Protein AF-A0A078JIY7-F1 (afdb_monomer_lite)

Organism: Brassica napus (NCBI:txid3708)

Radius of gyration: 31.25 Å; chains: 1; bounding box: 70×52×72 Å

Structure (mmCIF, N/CA/C/O backbone):
data_AF-A0A078JIY7-F1
#
_entry.id   AF-A0A078JIY7-F1
#
loop_
_atom_site.group_PDB
_atom_site.id
_atom_site.type_symbol
_atom_site.label_atom_id
_atom_site.label_alt_id
_atom_site.label_comp_id
_atom_site.label_asym_id
_atom_site.label_entity_id
_atom_site.label_seq_id
_atom_site.pdbx_PDB_ins_code
_atom_site.Cartn_x
_atom_site.Cartn_y
_atom_site.Cartn_z
_atom_site.occupancy
_atom_site.B_iso_or_equiv
_atom_site.auth_seq_id
_atom_site.auth_comp_id
_atom_site.auth_asym_id
_atom_site.auth_atom_id
_atom_site.pdbx_PDB_model_num
ATOM 1 N N . TYR A 1 1 ? 7.513 -23.274 -28.561 1.00 49.94 1 TYR A N 1
ATOM 2 C CA . TYR A 1 1 ? 7.776 -21.824 -28.479 1.00 49.94 1 TYR A CA 1
ATOM 3 C C . TYR A 1 1 ? 8.000 -21.446 -27.0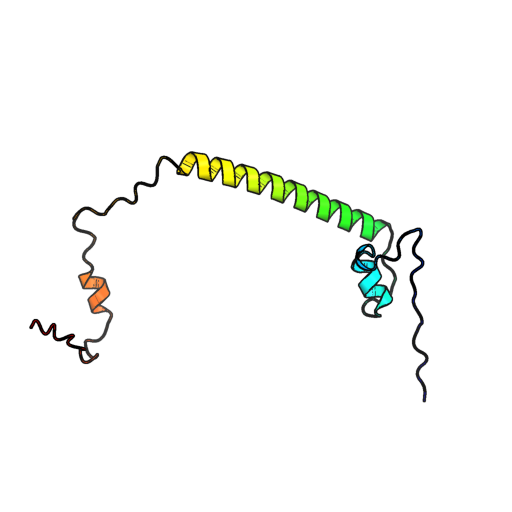22 1.00 49.94 1 TYR A C 1
ATOM 5 O O . TYR A 1 1 ? 7.110 -21.684 -26.218 1.00 49.94 1 TYR A O 1
ATOM 13 N N . PHE A 1 2 ? 9.174 -20.920 -26.660 1.00 61.03 2 PHE A N 1
ATOM 14 C CA . PHE A 1 2 ? 9.404 -20.365 -25.322 1.00 61.03 2 PHE A CA 1
ATOM 15 C C . PHE A 1 2 ? 8.942 -18.904 -25.317 1.00 61.03 2 PHE A C 1
ATOM 17 O O . PHE A 1 2 ? 9.520 -18.072 -26.010 1.00 61.03 2 PHE A O 1
ATOM 24 N N . THR A 1 3 ? 7.885 -18.581 -24.574 1.00 72.12 3 THR A N 1
ATOM 25 C CA . THR A 1 3 ? 7.499 -17.185 -24.323 1.00 72.12 3 THR A CA 1
ATOM 26 C C . THR A 1 3 ? 8.505 -16.565 -23.359 1.00 72.12 3 THR A C 1
ATOM 28 O O . THR A 1 3 ? 8.606 -17.004 -22.211 1.00 72.12 3 THR A O 1
ATOM 31 N N . VAL A 1 4 ? 9.253 -15.557 -23.810 1.00 77.69 4 VAL A N 1
ATOM 32 C CA . VAL A 1 4 ? 10.145 -14.772 -22.946 1.00 77.69 4 VAL A CA 1
ATOM 33 C C . VAL A 1 4 ? 9.291 -14.089 -21.876 1.00 77.69 4 VAL A C 1
ATOM 35 O O . VAL A 1 4 ? 8.398 -13.309 -22.199 1.00 77.69 4 VAL A O 1
ATOM 38 N N . LYS A 1 5 ? 9.534 -14.406 -20.599 1.00 76.50 5 LYS A N 1
ATOM 39 C CA . LYS A 1 5 ? 8.901 -13.708 -19.474 1.00 76.50 5 LYS A CA 1
ATOM 40 C C . LYS A 1 5 ? 9.670 -12.421 -19.194 1.00 76.50 5 LYS A C 1
ATOM 42 O O . LYS A 1 5 ? 10.897 -12.441 -19.103 1.00 76.50 5 LYS A O 1
ATOM 47 N N . GLU A 1 6 ? 8.945 -11.319 -19.052 1.00 83.56 6 GLU A N 1
ATOM 48 C CA . GLU A 1 6 ? 9.499 -10.042 -18.607 1.00 83.56 6 GLU A CA 1
ATOM 49 C C . GLU A 1 6 ? 10.146 -10.224 -17.223 1.00 83.56 6 GLU A C 1
ATOM 51 O O . GLU A 1 6 ? 9.511 -10.740 -16.302 1.00 83.56 6 GLU A O 1
ATOM 56 N N . LYS A 1 7 ? 11.422 -9.850 -17.082 1.00 88.00 7 LYS A N 1
ATOM 57 C CA . LYS A 1 7 ? 12.142 -9.921 -15.803 1.00 88.00 7 LYS A CA 1
ATOM 58 C C . LYS A 1 7 ? 11.956 -8.608 -15.047 1.00 88.00 7 LYS A C 1
ATOM 60 O O . LYS A 1 7 ? 12.196 -7.546 -15.613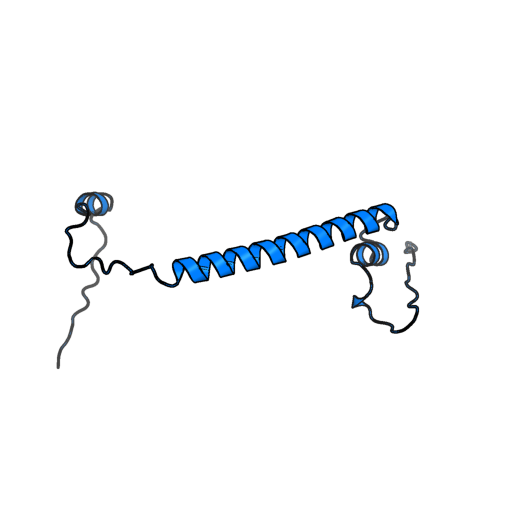 1.00 88.00 7 LYS A O 1
ATOM 65 N N . ARG A 1 8 ? 11.567 -8.690 -13.773 1.00 93.62 8 ARG A N 1
ATOM 66 C CA . ARG A 1 8 ? 11.381 -7.552 -12.857 1.00 93.62 8 ARG A CA 1
ATOM 67 C C . ARG A 1 8 ? 12.139 -7.839 -11.558 1.00 93.62 8 ARG A C 1
ATOM 69 O O . ARG A 1 8 ? 12.126 -8.980 -11.103 1.00 93.62 8 ARG A O 1
ATOM 76 N N . TRP A 1 9 ? 12.825 -6.846 -10.991 1.00 93.62 9 TRP A N 1
ATOM 77 C CA . TRP A 1 9 ? 13.621 -6.998 -9.764 1.00 93.62 9 TRP A CA 1
ATOM 78 C C . TRP A 1 9 ? 13.611 -5.719 -8.919 1.00 93.62 9 TRP A C 1
ATOM 80 O O . TRP A 1 9 ? 13.296 -4.637 -9.415 1.00 93.62 9 TRP A O 1
ATOM 90 N N . VAL A 1 10 ? 13.961 -5.858 -7.641 1.00 93.12 10 VAL A N 1
ATOM 91 C CA . VAL A 1 10 ? 14.114 -4.771 -6.665 1.00 93.12 10 VAL A CA 1
ATOM 92 C C . VAL A 1 10 ? 15.559 -4.748 -6.168 1.00 93.12 10 VAL A C 1
ATOM 94 O O . VAL A 1 10 ? 16.200 -5.792 -6.082 1.00 93.12 10 VAL A O 1
ATOM 97 N N . VAL A 1 11 ? 16.081 -3.560 -5.866 1.00 92.50 11 VAL A N 1
ATOM 98 C CA . VAL A 1 11 ? 17.396 -3.383 -5.238 1.00 92.50 11 VAL A CA 1
ATOM 99 C C . VAL A 1 11 ? 17.182 -2.691 -3.900 1.00 92.50 11 VAL A C 1
ATOM 101 O O . VAL A 1 11 ? 16.693 -1.560 -3.855 1.00 92.50 11 VAL A O 1
ATOM 104 N N . PHE A 1 12 ? 17.526 -3.370 -2.809 1.00 91.81 12 PHE A N 1
ATOM 105 C CA . PHE A 1 12 ? 17.390 -2.830 -1.460 1.00 91.81 12 PHE A CA 1
ATOM 106 C C . PHE A 1 12 ? 18.578 -1.930 -1.116 1.00 91.81 12 PHE A C 1
ATOM 108 O O . PHE A 1 12 ? 19.721 -2.209 -1.464 1.00 91.81 12 PHE A O 1
ATOM 115 N N . ARG A 1 13 ? 18.307 -0.817 -0.425 1.00 85.75 13 ARG A N 1
ATOM 116 C CA . ARG A 1 13 ? 19.340 0.168 -0.060 1.00 85.75 13 ARG A CA 1
ATOM 117 C C . ARG A 1 13 ? 20.155 -0.242 1.174 1.00 85.75 13 ARG A C 1
ATOM 119 O O . ARG A 1 13 ? 21.241 0.292 1.379 1.00 85.75 13 ARG A O 1
ATOM 126 N N . ARG A 1 14 ? 19.595 -1.081 2.050 1.00 80.94 14 ARG A N 1
ATOM 127 C CA . ARG A 1 14 ? 20.186 -1.485 3.337 1.00 80.94 14 ARG A CA 1
ATOM 128 C C . ARG A 1 14 ? 19.852 -2.954 3.608 1.00 80.94 14 ARG A C 1
ATOM 130 O O . ARG A 1 14 ? 20.365 -3.805 2.899 1.00 80.94 14 ARG A O 1
ATOM 137 N N . GLU A 1 15 ? 18.983 -3.242 4.574 1.00 82.25 15 GLU A N 1
ATOM 138 C CA . GLU A 1 15 ? 18.488 -4.597 4.816 1.00 82.25 15 GLU A CA 1
ATOM 139 C C . GLU A 1 15 ? 17.590 -5.071 3.674 1.00 82.25 15 GLU A C 1
ATOM 141 O O . GLU A 1 15 ? 16.707 -4.347 3.203 1.00 82.25 15 GLU A O 1
ATOM 146 N N . GLU A 1 16 ? 17.835 -6.305 3.241 1.00 82.50 16 GLU A N 1
ATOM 147 C CA . GLU A 1 16 ? 16.981 -7.045 2.321 1.00 82.50 16 GLU A CA 1
ATOM 148 C C . GLU A 1 16 ? 15.795 -7.608 3.107 1.00 82.50 16 GLU A C 1
ATOM 150 O O . GLU A 1 16 ? 15.719 -8.796 3.406 1.00 82.50 16 GLU A O 1
ATOM 155 N N . ASP A 1 17 ? 14.895 -6.710 3.503 1.00 87.25 17 ASP A N 1
ATOM 156 C CA . ASP A 1 17 ? 13.619 -7.060 4.114 1.00 87.25 17 ASP A CA 1
ATOM 157 C C . ASP A 1 17 ? 12.515 -7.018 3.044 1.00 87.25 17 ASP A C 1
ATOM 159 O O . ASP A 1 17 ? 12.085 -5.928 2.642 1.00 87.25 17 ASP A O 1
ATOM 163 N N . PRO A 1 18 ? 12.005 -8.175 2.583 1.00 86.25 18 PRO A N 1
ATOM 164 C CA . PRO A 1 18 ? 10.929 -8.226 1.599 1.00 86.25 18 PRO A CA 1
ATOM 165 C C . PRO A 1 18 ? 9.631 -7.563 2.075 1.00 86.25 18 PRO A C 1
ATOM 167 O O . PRO A 1 18 ? 8.829 -7.140 1.243 1.00 86.25 18 PRO A O 1
ATOM 170 N N . THR A 1 19 ? 9.412 -7.446 3.391 1.00 88.94 19 THR A N 1
ATOM 171 C CA . THR A 1 19 ? 8.208 -6.816 3.957 1.00 88.94 19 THR A CA 1
ATOM 172 C C . THR A 1 19 ? 8.227 -5.291 3.845 1.00 88.94 19 THR A C 1
ATOM 174 O O . THR A 1 19 ? 7.178 -4.652 3.932 1.00 88.94 19 THR A O 1
ATOM 177 N N . SER A 1 20 ? 9.395 -4.709 3.554 1.00 89.25 20 SER A N 1
ATOM 178 C CA . SER A 1 20 ? 9.552 -3.275 3.296 1.00 89.25 20 SER A CA 1
ATOM 179 C C . SER A 1 20 ? 9.036 -2.834 1.919 1.00 89.25 20 SER A C 1
ATOM 181 O O . SER A 1 20 ? 8.844 -1.638 1.689 1.00 89.25 20 SER A O 1
ATOM 183 N N . VAL A 1 21 ? 8.796 -3.771 0.991 1.00 91.38 21 VAL A N 1
ATOM 184 C CA . VAL A 1 21 ? 8.303 -3.457 -0.357 1.00 91.38 21 VAL A CA 1
ATOM 185 C C . VAL A 1 21 ? 6.797 -3.163 -0.301 1.00 91.38 21 VAL A C 1
ATOM 187 O O . VAL A 1 21 ? 6.023 -4.032 0.101 1.00 91.38 21 VAL A O 1
ATOM 190 N N . PRO A 1 22 ? 6.324 -1.981 -0.744 1.00 92.44 22 PRO A N 1
ATOM 191 C CA . PRO A 1 22 ? 4.892 -1.690 -0.774 1.00 92.44 22 PRO A CA 1
ATOM 192 C C . PRO A 1 22 ? 4.129 -2.676 -1.668 1.00 92.44 22 PRO A C 1
ATOM 194 O O . PRO A 1 22 ? 4.618 -3.079 -2.726 1.00 92.44 22 PRO A O 1
ATOM 197 N N . VAL A 1 23 ? 2.903 -3.035 -1.280 1.00 93.56 23 VAL A N 1
ATOM 198 C CA . VAL A 1 23 ? 2.087 -4.040 -1.988 1.00 93.56 23 VA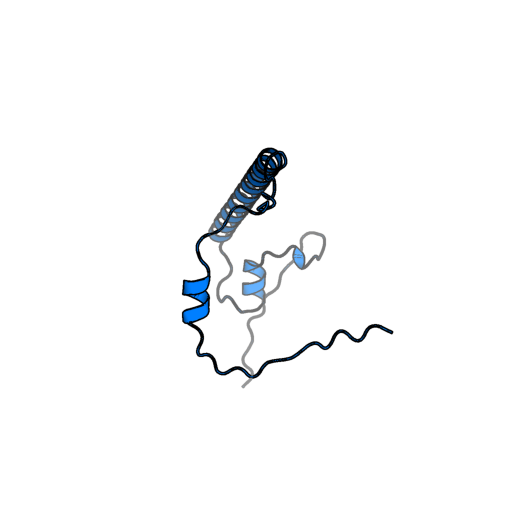L A CA 1
ATOM 199 C C . VAL A 1 23 ? 1.872 -3.704 -3.468 1.00 93.56 23 VAL A C 1
ATOM 201 O O . VAL A 1 23 ? 1.819 -4.590 -4.315 1.00 93.56 23 VAL A O 1
ATOM 204 N N . GLU A 1 24 ? 1.817 -2.422 -3.810 1.00 94.38 24 GLU A N 1
ATOM 205 C CA . GLU A 1 24 ? 1.672 -1.923 -5.174 1.00 94.38 24 GLU A CA 1
ATOM 206 C C . GLU A 1 24 ? 2.882 -2.294 -6.046 1.00 94.38 24 GLU A C 1
ATOM 208 O O . GLU A 1 24 ? 2.722 -2.685 -7.207 1.00 94.38 24 GLU A O 1
ATOM 213 N N . TRP A 1 25 ? 4.084 -2.222 -5.467 1.00 94.94 25 TRP A N 1
ATOM 214 C CA . TRP A 1 25 ? 5.323 -2.675 -6.092 1.00 94.94 25 TRP A CA 1
ATOM 215 C C . TRP A 1 25 ? 5.395 -4.199 -6.142 1.00 94.94 25 TRP A C 1
ATOM 217 O O . TRP A 1 25 ? 5.769 -4.735 -7.182 1.00 94.94 25 TRP A O 1
ATOM 227 N N . ILE A 1 26 ? 4.961 -4.905 -5.090 1.00 94.75 26 ILE A N 1
ATOM 228 C CA . ILE A 1 26 ? 4.882 -6.378 -5.073 1.00 94.75 26 ILE A CA 1
ATOM 229 C C . ILE A 1 26 ? 3.980 -6.889 -6.209 1.00 94.75 26 ILE A C 1
ATOM 231 O O . ILE A 1 26 ? 4.380 -7.765 -6.975 1.00 94.75 26 ILE A O 1
ATOM 235 N N . CYS A 1 27 ? 2.792 -6.306 -6.387 1.00 94.62 27 CYS A N 1
ATOM 236 C CA . CYS A 1 27 ? 1.867 -6.656 -7.469 1.00 94.62 27 CYS A CA 1
ATOM 237 C C . CYS A 1 27 ? 2.482 -6.445 -8.862 1.00 94.62 27 CYS A C 1
ATOM 239 O O . CYS A 1 27 ? 2.212 -7.216 -9.788 1.00 94.62 27 CYS A O 1
ATOM 241 N N . TRP A 1 28 ? 3.307 -5.407 -9.038 1.00 94.94 28 TRP A N 1
ATOM 242 C CA . TRP A 1 28 ? 4.047 -5.204 -10.281 1.00 94.94 28 TRP A CA 1
ATOM 243 C C . TRP A 1 28 ? 5.189 -6.214 -10.431 1.00 94.94 28 TRP A C 1
ATOM 245 O O . TRP A 1 28 ? 5.285 -6.850 -11.474 1.00 94.94 28 TRP A O 1
ATOM 255 N N . LEU A 1 29 ? 6.004 -6.453 -9.407 1.00 94.31 29 LEU A N 1
ATOM 256 C CA . LEU A 1 29 ? 7.086 -7.445 -9.455 1.00 94.31 29 LEU A CA 1
ATOM 257 C C . LEU A 1 29 ? 6.565 -8.852 -9.795 1.00 94.31 29 LEU A C 1
ATOM 259 O O . LEU A 1 29 ? 7.148 -9.537 -10.632 1.00 94.31 29 LEU A O 1
ATOM 263 N N . ASN A 1 30 ? 5.409 -9.232 -9.246 1.00 92.81 30 ASN A N 1
ATOM 264 C CA . ASN A 1 30 ? 4.766 -10.530 -9.477 1.00 92.81 30 ASN A CA 1
ATOM 265 C C . ASN A 1 30 ? 4.053 -10.654 -10.834 1.00 92.81 30 ASN A C 1
ATOM 267 O O . ASN A 1 30 ? 3.459 -11.690 -11.129 1.00 92.81 30 ASN A O 1
ATOM 271 N N . GLY A 1 31 ? 4.043 -9.605 -11.659 1.00 92.19 31 GLY A N 1
ATOM 272 C CA . GLY A 1 31 ? 3.364 -9.629 -12.957 1.00 92.19 31 GLY A CA 1
ATOM 273 C C . GLY A 1 31 ? 1.843 -9.452 -12.895 1.00 92.19 31 GLY A C 1
ATOM 274 O O . GLY A 1 31 ? 1.205 -9.403 -13.945 1.00 92.19 31 GLY A O 1
ATOM 275 N N . GLN A 1 32 ? 1.250 -9.301 -11.705 1.00 92.00 32 GLN A N 1
ATOM 276 C CA . GLN A 1 32 ? -0.191 -9.052 -11.550 1.00 92.00 32 GLN A CA 1
ATOM 277 C C . GLN A 1 32 ? -0.584 -7.676 -12.106 1.00 92.00 32 GLN A C 1
ATOM 279 O O . GLN A 1 32 ? -1.672 -7.507 -12.656 1.00 92.00 32 GLN A O 1
ATOM 284 N N . ARG A 1 33 ? 0.319 -6.692 -12.011 1.00 94.00 33 ARG A N 1
ATOM 285 C CA . ARG A 1 33 ? 0.159 -5.355 -12.596 1.00 94.00 33 ARG A CA 1
ATOM 286 C C . ARG A 1 33 ? 1.066 -5.194 -13.817 1.00 94.00 33 ARG A C 1
ATOM 288 O O . ARG A 1 33 ? 2.262 -5.460 -13.749 1.00 94.00 33 ARG A O 1
ATOM 295 N N . LYS A 1 34 ? 0.521 -4.716 -14.943 1.00 91.56 34 LYS A N 1
ATOM 296 C CA . LYS A 1 34 ? 1.296 -4.498 -16.185 1.00 91.56 34 LYS A CA 1
ATOM 297 C C . LYS A 1 34 ? 2.237 -3.289 -16.115 1.00 91.56 34 LYS A C 1
ATOM 299 O O . LYS A 1 34 ? 3.313 -3.326 -16.692 1.00 91.56 34 LYS A O 1
ATOM 304 N N . ARG A 1 35 ? 1.827 -2.223 -15.422 1.00 91.81 35 ARG A N 1
ATOM 305 C CA . ARG A 1 35 ? 2.573 -0.958 -15.295 1.00 91.81 35 ARG A CA 1
ATOM 306 C C . ARG A 1 35 ? 3.053 -0.782 -13.858 1.00 91.81 35 ARG A C 1
ATOM 308 O O . ARG A 1 35 ? 2.324 -1.164 -12.944 1.00 91.81 35 ARG A O 1
ATOM 315 N N . ALA A 1 36 ? 4.240 -0.214 -13.675 1.00 93.19 36 ALA A N 1
ATOM 316 C CA . ALA A 1 36 ? 4.734 0.146 -12.351 1.00 93.19 36 ALA A CA 1
ATOM 317 C C . ALA A 1 36 ? 3.815 1.208 -11.711 1.00 93.19 36 ALA A C 1
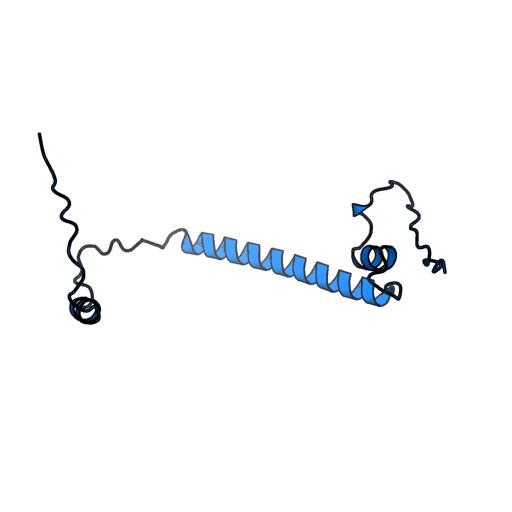ATOM 319 O O . ALA A 1 36 ? 3.223 2.005 -12.449 1.00 93.19 36 ALA A O 1
ATOM 320 N N . PRO A 1 37 ? 3.653 1.206 -10.377 1.00 94.38 37 PRO A N 1
ATOM 321 C CA . PRO A 1 37 ? 2.920 2.261 -9.683 1.00 94.38 37 PRO A CA 1
ATOM 322 C C . PRO A 1 37 ? 3.597 3.623 -9.889 1.00 94.38 37 PRO A C 1
ATOM 324 O O . PRO A 1 37 ? 4.827 3.705 -9.945 1.00 94.38 37 PRO A O 1
ATOM 327 N N . THR A 1 38 ? 2.806 4.692 -10.010 1.00 95.44 38 THR A N 1
ATOM 328 C CA . THR A 1 38 ? 3.358 6.053 -10.128 1.00 95.44 38 THR A CA 1
ATOM 329 C C . THR A 1 38 ? 3.652 6.655 -8.746 1.00 95.44 38 THR A C 1
ATOM 331 O O . THR A 1 38 ? 3.028 6.262 -7.757 1.00 95.44 38 THR A O 1
ATOM 334 N N . PRO A 1 39 ? 4.582 7.625 -8.636 1.00 91.56 39 PRO A N 1
ATOM 335 C CA . PRO A 1 39 ? 4.848 8.306 -7.365 1.00 91.56 39 PRO A CA 1
ATOM 336 C C . PRO A 1 39 ? 3.611 9.003 -6.784 1.00 91.56 39 PRO A C 1
ATOM 338 O O . PRO A 1 39 ? 3.403 8.988 -5.575 1.00 91.56 39 PRO A O 1
ATOM 341 N N . GLU A 1 40 ? 2.777 9.575 -7.650 1.00 93.56 40 GLU A N 1
ATOM 342 C CA . GLU A 1 40 ? 1.527 10.247 -7.280 1.00 93.56 40 GLU A CA 1
ATOM 343 C C . GLU A 1 40 ? 0.504 9.260 -6.703 1.00 93.56 40 GLU A C 1
ATOM 345 O O . GLU A 1 40 ? -0.044 9.510 -5.632 1.00 93.56 40 GLU A O 1
ATOM 350 N N . GLU A 1 41 ? 0.311 8.105 -7.354 1.00 93.25 41 GLU A N 1
ATOM 351 C CA . GLU A 1 41 ? -0.554 7.029 -6.849 1.00 93.25 41 GLU A CA 1
ATOM 352 C C . GLU A 1 41 ? -0.098 6.555 -5.463 1.00 93.25 41 GLU A C 1
ATOM 354 O O . GLU A 1 41 ? -0.916 6.360 -4.563 1.00 93.25 41 GLU A O 1
ATOM 359 N N . LEU A 1 42 ? 1.214 6.374 -5.273 1.00 93.69 42 LEU A N 1
ATOM 360 C CA . LEU A 1 42 ? 1.772 5.958 -3.985 1.00 93.69 42 LEU A CA 1
ATOM 361 C C . LEU A 1 42 ? 1.533 7.014 -2.901 1.00 93.69 42 LEU A C 1
ATOM 363 O O . LEU A 1 42 ? 1.156 6.659 -1.786 1.00 93.69 42 LEU A O 1
ATOM 367 N N . ALA A 1 43 ? 1.700 8.298 -3.227 1.00 92.31 43 ALA A N 1
ATOM 368 C CA . ALA A 1 43 ? 1.456 9.390 -2.290 1.00 92.31 43 ALA A CA 1
ATOM 369 C C . ALA A 1 43 ? -0.023 9.473 -1.875 1.00 92.31 43 ALA A C 1
ATOM 371 O O . ALA A 1 43 ? -0.328 9.656 -0.696 1.00 92.31 43 ALA A O 1
ATOM 372 N N . GLU A 1 44 ? -0.950 9.287 -2.817 1.00 94.62 44 GLU A N 1
ATOM 373 C CA . GLU A 1 44 ? -2.385 9.261 -2.529 1.00 94.62 44 GLU A CA 1
ATOM 374 C C . GLU A 1 44 ? -2.768 8.070 -1.637 1.00 94.62 44 GLU A C 1
ATOM 376 O O . GLU A 1 44 ? -3.525 8.213 -0.669 1.00 94.62 44 GLU A O 1
ATOM 381 N N . LEU A 1 45 ? -2.222 6.886 -1.929 1.00 92.88 45 LEU A N 1
ATOM 382 C CA . LEU A 1 45 ? -2.458 5.688 -1.128 1.00 92.88 45 LEU A CA 1
ATOM 383 C C . LEU A 1 45 ? -1.904 5.841 0.290 1.00 92.88 45 LEU A C 1
ATOM 385 O O . LEU A 1 45 ? -2.591 5.468 1.243 1.00 92.88 45 LEU A O 1
ATOM 389 N N . GLU A 1 46 ? -0.723 6.438 0.448 1.00 93.19 46 GLU A N 1
ATOM 390 C CA . GLU A 1 46 ? -0.145 6.753 1.757 1.00 93.19 46 GLU A CA 1
ATOM 391 C C . GLU A 1 46 ? -1.021 7.753 2.525 1.00 93.19 46 GLU A C 1
ATOM 393 O O . GLU A 1 46 ? -1.393 7.508 3.672 1.00 93.19 46 GLU A O 1
ATOM 398 N N . ALA A 1 47 ? -1.478 8.827 1.872 1.00 95.75 47 ALA A N 1
ATOM 399 C CA . ALA A 1 47 ? -2.390 9.796 2.481 1.00 95.75 47 ALA A CA 1
ATOM 400 C C . ALA A 1 47 ? -3.701 9.138 2.945 1.00 95.75 47 ALA A C 1
ATOM 402 O O . ALA A 1 47 ? -4.224 9.430 4.027 1.00 95.75 47 ALA A O 1
ATOM 403 N N . ARG A 1 48 ? -4.234 8.199 2.156 1.00 96.50 48 ARG A N 1
ATOM 404 C CA . ARG A 1 48 ? -5.407 7.412 2.542 1.00 96.50 48 ARG A CA 1
ATOM 405 C C . ARG A 1 48 ? -5.113 6.513 3.744 1.00 96.50 48 ARG A C 1
ATOM 407 O O . ARG A 1 48 ? -5.964 6.436 4.633 1.00 96.50 48 ARG A O 1
ATOM 414 N N . ARG A 1 49 ? -3.960 5.840 3.780 1.00 96.38 49 ARG A N 1
ATOM 415 C CA . ARG A 1 49 ? -3.538 4.987 4.906 1.00 96.38 49 ARG A CA 1
ATOM 416 C C . ARG A 1 49 ? -3.418 5.802 6.190 1.00 96.38 49 ARG A C 1
ATOM 418 O O . ARG A 1 49 ? -4.018 5.424 7.197 1.00 96.38 49 ARG A O 1
ATOM 425 N N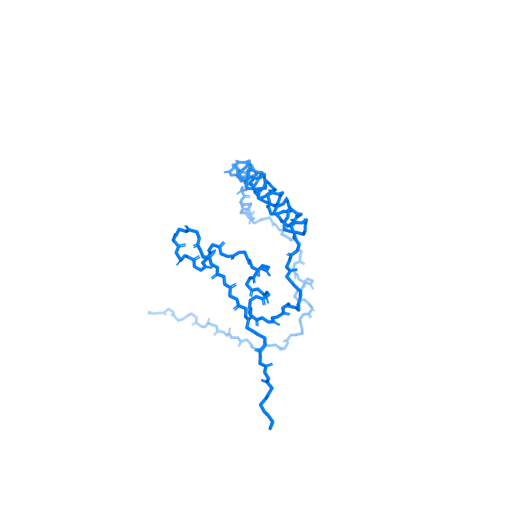 . GLU A 1 50 ? -2.767 6.958 6.136 1.00 96.81 50 GLU A N 1
ATOM 426 C CA . GLU A 1 50 ? -2.643 7.854 7.287 1.00 96.81 50 GLU A CA 1
ATOM 427 C C . GLU A 1 50 ? -4.007 8.387 7.746 1.00 96.81 50 GLU A C 1
ATOM 429 O O . GLU A 1 50 ? -4.315 8.364 8.939 1.00 96.81 50 GLU A O 1
ATOM 434 N N . ARG A 1 51 ? -4.908 8.743 6.821 1.00 97.31 51 ARG A N 1
ATOM 435 C CA . ARG A 1 51 ? -6.285 9.124 7.183 1.00 97.31 51 ARG A CA 1
ATOM 436 C C . ARG A 1 51 ? -7.037 7.993 7.888 1.00 97.31 51 ARG A C 1
ATOM 438 O O . ARG A 1 51 ? -7.742 8.237 8.865 1.00 97.31 51 ARG A O 1
ATOM 445 N N . VAL A 1 52 ? -6.905 6.756 7.409 1.00 97.62 52 VAL A N 1
ATOM 446 C CA . VAL A 1 52 ? -7.523 5.585 8.054 1.00 97.62 52 VAL A CA 1
ATOM 447 C C . VAL A 1 52 ? -6.947 5.376 9.451 1.00 97.62 52 VAL A C 1
ATOM 449 O O . VAL A 1 52 ? -7.710 5.173 10.392 1.00 97.62 52 VAL A O 1
ATOM 452 N N . LYS A 1 53 ? -5.629 5.490 9.616 1.00 97.25 53 LYS A N 1
ATOM 453 C CA . LYS A 1 53 ? -4.949 5.371 10.911 1.00 97.25 53 LYS A CA 1
ATOM 454 C C . LYS A 1 53 ? -5.446 6.409 11.920 1.00 97.25 53 LYS A C 1
ATOM 456 O O . LYS A 1 53 ? -5.772 6.044 13.050 1.00 97.25 53 LYS A O 1
ATOM 461 N N . LEU A 1 54 ? -5.593 7.667 11.499 1.00 97.75 54 LEU A N 1
ATOM 462 C CA . LEU A 1 54 ? -6.176 8.733 12.321 1.00 97.75 54 LEU A CA 1
ATOM 463 C C . LEU A 1 54 ? -7.633 8.433 12.701 1.00 97.75 54 LEU A C 1
ATOM 465 O O . LEU A 1 54 ? -8.007 8.556 13.868 1.00 97.75 54 LEU A O 1
ATOM 469 N N . ASN A 1 55 ? -8.449 7.976 11.747 1.00 97.44 55 ASN A N 1
ATOM 470 C CA . ASN A 1 55 ? -9.840 7.601 12.012 1.00 97.44 55 ASN A CA 1
ATOM 471 C C . ASN A 1 55 ? -9.947 6.437 13.004 1.00 97.44 55 ASN A C 1
ATOM 473 O O . ASN A 1 55 ? -10.784 6.477 13.901 1.00 97.44 55 ASN A O 1
ATOM 477 N N . VAL A 1 56 ? -9.091 5.421 12.872 1.00 97.88 56 VAL A N 1
ATOM 478 C CA . VAL A 1 56 ? -9.042 4.280 13.796 1.00 97.88 56 VAL A CA 1
ATOM 479 C C . VAL A 1 56 ? -8.665 4.740 15.200 1.00 97.88 56 VAL A C 1
ATOM 481 O O . VAL A 1 56 ? -9.311 4.327 16.159 1.00 97.88 56 VAL A O 1
ATOM 484 N N . ALA A 1 57 ? -7.664 5.613 15.341 1.00 96.62 57 ALA A N 1
ATOM 485 C CA . ALA A 1 57 ? -7.287 6.165 16.642 1.00 96.62 57 ALA A CA 1
ATOM 486 C C . ALA A 1 57 ? -8.447 6.946 17.282 1.00 96.62 57 ALA A C 1
ATOM 488 O O . ALA A 1 57 ? -8.744 6.758 18.462 1.00 96.62 57 ALA A O 1
ATOM 489 N N . ARG A 1 58 ? -9.154 7.759 16.487 1.00 95.62 58 ARG A N 1
ATOM 490 C CA . ARG A 1 58 ? -10.337 8.499 16.943 1.00 95.62 58 ARG A CA 1
ATOM 491 C C . ARG A 1 58 ? -11.454 7.564 17.409 1.00 95.62 58 ARG A C 1
ATOM 493 O O . ARG A 1 58 ? -11.974 7.755 18.501 1.00 95.62 58 ARG A O 1
ATOM 500 N N . LEU A 1 59 ? -11.799 6.554 16.609 1.00 95.12 59 LEU A N 1
ATOM 501 C CA . LEU A 1 59 ? -12.865 5.601 16.935 1.00 95.12 59 LEU A CA 1
ATOM 502 C C . LEU A 1 59 ? -12.531 4.758 18.165 1.00 95.12 59 LEU A C 1
ATOM 504 O O . LEU A 1 59 ? -13.407 4.522 18.984 1.00 95.12 59 LEU A O 1
ATOM 508 N N . LYS A 1 60 ? -11.270 4.343 18.329 1.00 95.94 60 LYS A N 1
ATOM 509 C CA . LYS A 1 60 ? -10.827 3.639 19.540 1.00 95.94 60 LYS A CA 1
ATOM 510 C C . LYS A 1 60 ? -11.027 4.494 20.790 1.00 95.94 60 LYS A C 1
ATOM 512 O O . LYS A 1 60 ? -11.545 3.992 21.780 1.00 95.94 60 LYS A O 1
ATOM 517 N N . LYS A 1 61 ? -10.673 5.782 20.723 1.00 94.94 61 LYS A N 1
ATOM 518 C CA . LYS A 1 61 ? -10.885 6.727 21.826 1.00 94.94 61 LYS A CA 1
ATOM 519 C C . LYS A 1 61 ? -12.374 6.925 22.129 1.00 94.94 61 LYS A C 1
ATOM 521 O O . LYS A 1 61 ? -12.778 6.857 23.281 1.00 94.94 61 LYS A O 1
ATOM 526 N N . GLU A 1 62 ? -13.192 7.132 21.101 1.00 92.06 62 GLU A N 1
ATOM 527 C CA . GLU A 1 62 ? -14.646 7.270 21.250 1.00 92.06 62 GLU A CA 1
ATOM 528 C C . GLU A 1 62 ? -15.282 6.000 21.842 1.00 92.06 62 GLU A C 1
ATOM 530 O O . GLU A 1 62 ? -16.143 6.079 22.717 1.00 92.06 62 GLU A O 1
ATOM 535 N N . GLU A 1 63 ? -14.835 4.815 21.414 1.00 89.94 63 GLU A N 1
ATOM 536 C CA . GLU A 1 63 ? -15.299 3.539 21.958 1.00 89.94 63 GLU A CA 1
ATOM 537 C C . GLU A 1 63 ? -14.901 3.367 23.429 1.00 89.94 63 GLU A C 1
ATOM 539 O O . GLU A 1 63 ? -15.710 2.892 24.225 1.00 89.94 63 GLU A O 1
ATOM 544 N N . GLU A 1 64 ? -13.685 3.761 23.801 1.00 90.12 64 GLU A N 1
ATOM 545 C CA . GLU A 1 64 ? -13.208 3.744 25.184 1.00 90.12 64 GLU A CA 1
ATOM 546 C C . GLU A 1 64 ? -14.018 4.703 26.067 1.00 90.12 64 GLU A C 1
ATOM 548 O O . GLU A 1 64 ? -14.502 4.301 27.124 1.00 90.12 64 GLU A O 1
ATOM 553 N N . GLU A 1 65 ? -14.265 5.932 25.606 1.00 88.56 65 GLU A N 1
ATOM 554 C CA . GLU A 1 65 ? -15.123 6.901 26.299 1.00 88.56 65 GLU A CA 1
ATOM 555 C C . GLU A 1 65 ? -16.563 6.388 26.432 1.00 88.56 65 GLU A C 1
ATOM 557 O O . GLU A 1 65 ? -17.182 6.516 27.493 1.00 88.56 65 GLU A O 1
ATOM 562 N N . ARG A 1 66 ? -17.104 5.755 25.385 1.00 87.12 66 ARG A N 1
ATOM 563 C CA . ARG A 1 66 ? -18.421 5.112 25.423 1.00 87.12 66 ARG A CA 1
ATOM 564 C C . ARG A 1 66 ? -18.442 3.964 26.428 1.00 87.12 66 ARG A C 1
ATOM 566 O O . ARG A 1 66 ? -19.364 3.895 27.233 1.00 87.12 66 ARG A O 1
ATOM 573 N N . LYS A 1 67 ? -17.432 3.091 26.428 1.00 84.19 67 LYS A N 1
ATOM 574 C CA . LYS A 1 67 ? -17.292 1.999 27.405 1.00 84.19 67 LYS A CA 1
ATOM 575 C C . LYS A 1 67 ? -17.168 2.526 28.833 1.00 84.19 67 LYS A C 1
ATOM 577 O O . LYS A 1 67 ? -17.797 1.961 29.718 1.00 84.19 67 LYS A O 1
ATOM 582 N N . ALA A 1 68 ? -16.436 3.615 29.062 1.00 81.12 68 ALA A N 1
ATOM 583 C CA . ALA A 1 68 ? -16.316 4.245 30.376 1.00 81.12 68 ALA A CA 1
ATOM 584 C C . ALA A 1 68 ? -17.648 4.851 30.854 1.00 81.12 68 ALA A C 1
ATOM 586 O O . ALA A 1 68 ? -18.013 4.700 32.017 1.00 81.12 68 ALA A O 1
ATOM 587 N N . ARG A 1 69 ? -18.417 5.485 29.954 1.00 77.25 69 ARG A N 1
ATOM 588 C CA . ARG A 1 69 ? -19.763 6.011 30.258 1.00 77.25 69 ARG A CA 1
ATOM 589 C C . ARG A 1 69 ? -20.788 4.899 30.494 1.00 77.25 69 ARG A C 1
ATOM 591 O O . ARG A 1 69 ? -21.626 5.010 31.384 1.00 77.25 69 ARG A O 1
ATOM 598 N N . GLU A 1 70 ? -20.732 3.827 29.710 1.00 70.00 70 GLU A N 1
ATOM 599 C CA . GLU A 1 70 ? -21.630 2.671 29.831 1.00 70.00 70 GLU A CA 1
ATOM 600 C C . GLU A 1 70 ? -21.242 1.724 30.985 1.00 70.00 70 GLU A C 1
ATOM 602 O O . GLU A 1 70 ? -22.094 0.981 31.480 1.00 70.00 70 GLU A O 1
ATOM 607 N N . GLY A 1 71 ? -19.987 1.782 31.443 1.00 55.47 71 GLY A N 1
ATOM 608 C CA . GLY A 1 71 ? -19.391 0.953 32.497 1.00 55.47 71 GLY A CA 1
ATOM 609 C C . GLY A 1 71 ? -19.958 1.155 33.906 1.00 55.47 71 GLY A C 1
ATOM 610 O O . GLY A 1 71 ? -19.601 0.405 34.807 1.00 55.47 71 GLY A O 1
ATOM 611 N N . THR A 1 72 ? -20.889 2.096 34.090 1.00 54.38 72 THR A N 1
ATOM 612 C CA . THR A 1 72 ? -21.567 2.352 35.377 1.00 54.38 72 THR A CA 1
ATOM 613 C C . THR A 1 72 ? -23.079 2.075 35.325 1.00 54.38 72 THR A C 1
ATOM 615 O O . THR A 1 72 ? -23.769 2.236 36.327 1.00 54.38 72 THR A O 1
ATOM 618 N N . GLY A 1 73 ? -23.643 1.660 34.180 1.00 56.16 73 GLY A N 1
ATOM 619 C CA . GLY A 1 73 ? -25.085 1.852 33.959 1.00 56.16 73 GLY A CA 1
ATOM 620 C C . GLY A 1 73 ? -25.878 0.763 33.254 1.00 56.16 73 GLY A C 1
ATOM 621 O O . GLY A 1 73 ? -27.104 0.824 33.314 1.00 56.16 73 GLY A O 1
ATOM 622 N N . ARG A 1 74 ? -25.274 -0.262 32.642 1.00 53.50 74 ARG A N 1
ATOM 623 C CA . ARG A 1 74 ? -26.066 -1.445 32.270 1.00 53.50 74 ARG A CA 1
ATOM 624 C C . ARG A 1 74 ? -26.198 -2.333 33.497 1.00 53.50 74 ARG A C 1
ATOM 626 O O . ARG A 1 74 ? -25.609 -3.406 33.575 1.00 53.50 74 ARG A O 1
ATOM 633 N N . LYS A 1 75 ? -27.060 -1.904 34.430 1.00 50.91 75 LYS A N 1
ATOM 634 C CA . LYS A 1 75 ? -27.958 -2.875 35.052 1.00 50.91 75 LYS A CA 1
ATOM 635 C C . LYS A 1 75 ? -28.518 -3.651 33.868 1.00 50.91 75 LYS A C 1
ATOM 637 O O . LYS A 1 75 ? -29.342 -3.134 33.121 1.00 50.91 75 LYS A O 1
ATOM 642 N N . ILE A 1 76 ? -28.024 -4.871 33.671 1.00 50.69 76 ILE A N 1
ATOM 643 C CA . ILE A 1 76 ? -28.892 -5.955 33.252 1.00 50.69 76 ILE A CA 1
ATOM 644 C C . ILE A 1 76 ? -30.086 -5.745 34.168 1.00 50.69 76 ILE A C 1
ATOM 646 O O . ILE A 1 76 ? -29.964 -5.923 35.381 1.00 50.69 76 ILE A O 1
ATOM 650 N N . THR A 1 77 ? -31.167 -5.167 33.648 1.00 49.88 77 THR A N 1
ATOM 651 C CA . THR A 1 77 ? -32.440 -5.238 34.333 1.00 49.88 77 THR A CA 1
ATOM 652 C C . THR A 1 77 ? -32.660 -6.730 34.391 1.00 49.88 77 THR A C 1
ATOM 654 O O . THR A 1 77 ? -33.087 -7.333 33.409 1.00 49.88 77 THR A O 1
ATOM 657 N N . SER A 1 78 ? -32.228 -7.348 35.497 1.00 50.22 78 SER A N 1
ATOM 658 C CA . SER A 1 78 ? -32.795 -8.594 35.945 1.00 50.22 78 SER A CA 1
ATOM 659 C C . SER A 1 78 ? -34.273 -8.298 35.850 1.00 50.22 78 SER A C 1
ATOM 661 O O . SER A 1 78 ? -34.783 -7.390 36.513 1.00 50.22 78 SER A O 1
ATOM 663 N N . ILE A 1 79 ? -34.903 -8.898 34.845 1.00 54.97 79 ILE A N 1
ATOM 664 C CA . ILE A 1 79 ? -36.318 -8.739 34.596 1.00 54.97 79 ILE A CA 1
ATOM 665 C C . ILE A 1 79 ? -36.939 -9.488 35.769 1.00 54.97 79 ILE A C 1
ATOM 667 O O . ILE A 1 79 ? -37.150 -10.696 35.767 1.00 54.97 79 ILE A O 1
ATOM 671 N N . GLY A 1 80 ? -36.993 -8.791 36.899 1.00 48.06 80 GLY A N 1
ATOM 672 C CA . GLY A 1 80 ? -37.490 -9.295 38.149 1.00 48.06 80 GLY A CA 1
ATOM 673 C C . GLY A 1 80 ? -38.973 -9.390 37.948 1.00 48.06 80 GLY A C 1
ATOM 674 O O . GLY A 1 80 ? -39.659 -8.427 38.233 1.00 48.06 80 GLY A O 1
ATOM 675 N N . LYS A 1 81 ? -39.429 -10.507 37.375 1.00 52.44 81 LYS A N 1
ATOM 676 C CA . LYS A 1 81 ? -40.818 -10.959 37.403 1.00 52.44 81 LYS A CA 1
ATOM 677 C C . LYS A 1 81 ? -41.826 -9.815 37.188 1.00 52.44 81 LYS A C 1
ATOM 679 O O . LYS A 1 81 ? -42.780 -9.686 37.940 1.00 52.44 81 LYS A O 1
ATOM 684 N N . VAL A 1 82 ? -41.583 -8.961 36.194 1.00 48.75 82 VAL A N 1
ATOM 685 C CA . VAL A 1 82 ? -42.600 -8.042 35.682 1.00 48.75 82 VAL A CA 1
ATOM 686 C C . VAL A 1 82 ? -43.166 -8.740 34.466 1.00 48.75 82 VAL A C 1
ATOM 688 O O . VAL A 1 82 ? -42.409 -9.098 33.563 1.00 48.75 82 VAL A O 1
ATOM 691 N N . GLU A 1 83 ? -44.463 -9.018 34.524 1.00 61.31 83 GLU A N 1
ATOM 692 C CA . GLU A 1 83 ? -45.253 -9.680 33.490 1.00 61.31 83 GLU A CA 1
ATOM 693 C C . GLU A 1 83 ? -44.936 -9.058 32.125 1.00 61.31 83 GLU A C 1
ATOM 695 O O . GLU A 1 83 ? -45.337 -7.938 31.809 1.00 61.31 83 GLU A O 1
ATOM 700 N N . GLY A 1 84 ? -44.105 -9.762 31.354 1.00 64.19 84 GLY A N 1
ATOM 701 C CA . GLY A 1 84 ? -43.751 -9.377 29.996 1.00 64.19 84 GLY A CA 1
ATOM 702 C C . GLY A 1 84 ? -44.947 -9.552 29.056 1.00 64.19 84 GLY A C 1
ATOM 703 O O . GLY A 1 84 ? -45.919 -10.215 29.422 1.00 64.19 84 GLY A O 1
ATOM 704 N N . PRO A 1 85 ? -44.887 -8.981 27.839 1.00 69.62 85 PRO A N 1
ATOM 705 C CA . PRO A 1 85 ? -45.947 -9.128 26.847 1.00 69.62 85 PRO A CA 1
ATOM 706 C C . PRO A 1 85 ? -46.305 -10.599 26.639 1.00 69.62 85 PRO A C 1
ATOM 708 O O . PRO A 1 85 ? -45.409 -11.440 26.569 1.00 69.62 85 PRO A O 1
ATOM 711 N N . ASP A 1 86 ? -47.603 -10.890 26.535 1.00 73.38 86 ASP A N 1
ATOM 712 C CA . ASP A 1 86 ? -48.128 -12.248 26.421 1.00 73.38 86 ASP A CA 1
ATOM 713 C C . ASP A 1 86 ? -47.486 -13.020 25.251 1.00 73.38 86 ASP A C 1
ATOM 715 O O . ASP A 1 86 ? -47.811 -12.839 24.070 1.00 73.38 86 ASP A O 1
ATOM 719 N N . LEU A 1 87 ? -46.557 -13.912 25.603 1.00 71.69 87 LEU A N 1
ATOM 720 C CA . LEU A 1 87 ? -45.820 -14.755 24.664 1.00 71.69 87 LEU A CA 1
ATOM 721 C C . LEU A 1 87 ? -46.705 -15.854 24.057 1.00 71.69 87 LEU A C 1
ATOM 723 O O . LEU A 1 87 ? -46.269 -16.546 23.136 1.00 71.69 87 LEU A O 1
ATOM 727 N N . THR A 1 88 ? -47.955 -16.002 24.516 1.00 71.50 88 THR A N 1
ATOM 728 C CA . THR A 1 88 ? -48.912 -16.982 23.980 1.00 71.50 88 THR A CA 1
ATOM 729 C C . THR A 1 88 ? -49.175 -16.755 22.489 1.00 71.50 88 THR A C 1
ATOM 731 O O . THR A 1 88 ? -49.333 -17.714 21.731 1.00 71.50 88 THR A O 1
ATOM 734 N N . SER A 1 89 ? -49.135 -15.498 22.035 1.00 68.44 89 SER A N 1
ATOM 735 C CA . SER A 1 89 ? -49.230 -15.135 20.613 1.00 68.44 89 SER A CA 1
ATOM 736 C C . SER A 1 89 ? -48.087 -15.720 19.770 1.00 68.44 89 SER A C 1
ATOM 738 O O . SER A 1 89 ? -48.334 -16.282 18.705 1.00 68.44 89 SER A O 1
ATOM 740 N N . PHE A 1 90 ? -46.851 -15.672 20.277 1.00 73.19 90 PHE A N 1
ATOM 741 C CA . PHE A 1 90 ? -45.658 -16.200 19.611 1.00 73.19 90 PHE A CA 1
ATOM 742 C C . PHE A 1 90 ? -45.681 -17.731 19.516 1.00 73.19 90 PHE A C 1
ATOM 744 O O . PHE A 1 90 ? -45.376 -18.301 18.470 1.00 73.19 90 PHE A O 1
ATOM 751 N N . VAL A 1 91 ? -46.105 -18.401 20.589 1.00 72.62 91 VAL A N 1
ATOM 752 C CA . VAL A 1 91 ? -46.196 -19.869 20.642 1.00 72.62 91 VAL A CA 1
ATOM 753 C C . VAL A 1 91 ? -47.256 -20.404 19.669 1.00 72.62 91 VAL A C 1
ATOM 755 O O . VAL A 1 91 ? -47.059 -21.459 19.073 1.00 72.62 91 VAL A O 1
ATOM 758 N N . ARG A 1 92 ? -48.336 -19.650 19.416 1.00 70.81 92 ARG A N 1
ATOM 759 C CA . ARG A 1 92 ? -49.409 -20.037 18.479 1.00 70.81 92 ARG A CA 1
ATOM 760 C C . ARG A 1 92 ? -48.990 -20.101 17.010 1.00 70.81 92 ARG A C 1
ATOM 762 O O . ARG A 1 92 ? -49.735 -20.657 16.206 1.00 70.81 92 ARG A O 1
ATOM 769 N N . HIS A 1 93 ? -47.844 -19.525 16.651 1.00 71.50 93 HIS A N 1
ATOM 770 C CA . HIS A 1 93 ? -47.319 -19.588 15.287 1.00 71.50 93 HIS A CA 1
ATOM 771 C C . HIS A 1 93 ? -46.630 -20.918 14.963 1.00 71.50 93 HIS A C 1
ATOM 773 O O . HIS A 1 93 ? -46.373 -21.188 13.790 1.00 71.50 93 HIS A O 1
ATOM 779 N N . PHE A 1 94 ? -46.360 -21.758 15.965 1.00 71.06 94 PHE A N 1
ATOM 780 C CA . PHE A 1 94 ? -45.783 -23.078 15.751 1.00 71.06 94 PHE A CA 1
ATOM 781 C C . PHE A 1 94 ? -46.890 -24.144 15.710 1.00 71.06 94 PHE A C 1
ATOM 783 O O . PHE A 1 94 ? -47.683 -24.234 16.649 1.00 71.06 94 PHE A O 1
ATOM 790 N N . PRO A 1 95 ? -46.984 -24.956 14.640 1.00 66.19 95 PRO A N 1
ATOM 791 C CA . PRO A 1 95 ? -47.914 -26.080 14.602 1.00 66.19 95 PRO A CA 1
ATOM 792 C C . PRO A 1 95 ? -47.573 -27.091 15.709 1.00 66.19 95 PRO A C 1
ATOM 794 O O . PRO A 1 95 ? -46.404 -27.391 15.945 1.00 66.19 95 PRO A O 1
ATOM 797 N N . ALA A 1 96 ? -48.599 -27.614 16.387 1.00 57.84 96 ALA A N 1
ATOM 798 C CA . ALA A 1 96 ? -48.504 -28.434 17.603 1.00 57.84 96 ALA A CA 1
ATOM 799 C C . ALA A 1 96 ? -47.939 -29.859 17.403 1.00 57.84 96 ALA A C 1
ATOM 801 O O . ALA A 1 96 ? -48.104 -30.712 18.272 1.00 57.84 96 ALA A O 1
ATOM 802 N N . ASP A 1 97 ? -47.244 -30.115 16.297 1.00 59.34 97 ASP A N 1
ATOM 803 C CA . ASP A 1 97 ? -46.688 -31.424 15.967 1.00 59.34 97 ASP A CA 1
ATOM 804 C C . ASP A 1 97 ? -45.161 -31.389 16.044 1.00 59.34 97 ASP A C 1
ATOM 806 O O . ASP A 1 97 ? -44.445 -31.408 15.046 1.00 59.34 97 ASP A O 1
ATOM 810 N N . SER A 1 98 ? -44.641 -31.377 17.267 1.00 55.38 98 SER A N 1
ATOM 811 C CA . SER A 1 98 ? -43.308 -31.914 17.525 1.00 55.38 98 SER A CA 1
ATOM 812 C C . SER A 1 98 ? -43.369 -32.736 18.801 1.00 55.38 98 SER A C 1
ATOM 814 O O . SER A 1 98 ? -43.590 -32.218 19.896 1.00 55.38 98 SER A O 1
ATOM 816 N N . LYS A 1 99 ? -43.274 -34.058 18.634 1.00 48.81 99 LYS A N 1
ATOM 817 C CA . LYS A 1 99 ? -43.361 -35.028 19.723 1.00 48.81 99 LYS A CA 1
ATOM 818 C C . LYS A 1 99 ? -42.277 -34.743 20.763 1.00 48.81 99 LYS A C 1
ATOM 820 O O . LYS A 1 99 ? -41.108 -34.575 20.430 1.00 48.81 99 LYS A O 1
ATOM 825 N N . GLY A 1 100 ? -42.714 -34.672 22.017 1.00 50.00 100 GLY A N 1
ATOM 826 C CA . GLY A 1 100 ? -41.915 -34.230 23.148 1.00 50.00 100 GLY A CA 1
ATOM 827 C C . GLY A 1 100 ? -40.710 -35.113 23.465 1.00 50.00 100 GLY A C 1
ATOM 828 O O . GLY A 1 100 ? -40.735 -36.330 23.2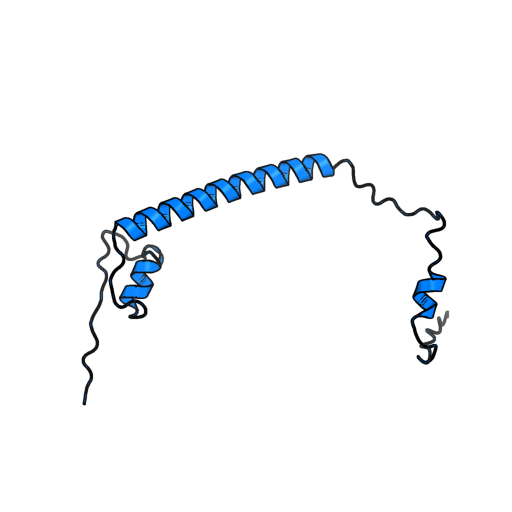96 1.00 50.00 100 GLY A O 1
ATOM 829 N N . ILE A 1 101 ? -39.677 -34.471 24.008 1.00 44.62 101 ILE A N 1
ATOM 830 C CA . ILE A 1 101 ? -38.622 -35.129 24.775 1.00 44.62 101 ILE A CA 1
ATOM 831 C C . ILE A 1 101 ? -38.944 -34.874 26.247 1.00 44.62 101 ILE A C 1
ATOM 833 O O . ILE A 1 101 ? -38.768 -33.768 26.756 1.00 44.62 101 ILE A O 1
ATOM 837 N N . THR A 1 102 ? -39.457 -35.894 26.932 1.00 44.94 102 THR A N 1
ATOM 838 C CA . THR A 1 102 ? -39.572 -35.899 28.390 1.00 44.94 102 THR A CA 1
ATOM 839 C C . THR A 1 102 ? -38.191 -36.177 28.974 1.00 44.94 102 THR A C 1
ATOM 841 O O . THR A 1 102 ? -37.724 -37.315 28.940 1.00 44.94 102 THR A O 1
ATOM 844 N N . PHE A 1 103 ? -37.528 -35.158 29.519 1.00 46.03 103 PHE A N 1
ATOM 845 C CA . PHE A 1 103 ? -36.424 -35.394 30.445 1.00 46.03 103 PHE A CA 1
ATOM 846 C C . PHE A 1 103 ? -37.023 -35.873 31.768 1.00 46.03 103 PHE A C 1
ATOM 848 O O . PHE A 1 103 ? -37.514 -35.087 32.573 1.00 46.03 103 PHE A O 1
ATOM 855 N N . SER A 1 104 ? -37.034 -37.188 31.958 1.00 42.00 104 SER A N 1
ATOM 856 C CA . SER A 1 104 ? -37.316 -37.813 33.242 1.00 42.00 104 SER A CA 1
ATOM 857 C C . SER A 1 104 ? -36.157 -37.531 34.195 1.00 42.00 104 SER A C 1
ATOM 859 O O . SER A 1 104 ? -35.081 -38.117 34.074 1.00 42.00 104 SER A O 1
ATOM 861 N N . THR A 1 105 ? -36.385 -36.626 35.143 1.00 45.03 105 THR A N 1
ATOM 862 C CA . THR A 1 105 ? -35.559 -36.450 36.337 1.00 45.03 105 THR A CA 1
ATOM 863 C C . THR A 1 105 ? -35.738 -37.689 37.214 1.00 45.03 105 THR A C 1
ATOM 865 O O . THR A 1 105 ? -36.739 -37.822 37.915 1.00 45.03 105 THR A O 1
ATOM 868 N N . ALA A 1 106 ? -34.802 -38.633 37.143 1.00 37.44 106 ALA A N 1
ATOM 869 C CA . ALA A 1 106 ? -34.704 -39.707 38.121 1.00 37.44 106 ALA A CA 1
ATOM 870 C C . ALA A 1 106 ? -33.840 -39.213 39.288 1.00 37.44 106 ALA A C 1
ATOM 872 O O . ALA A 1 106 ? -32.634 -39.024 39.143 1.00 37.44 106 ALA A O 1
ATOM 873 N N . SER A 1 107 ? -34.480 -38.970 40.430 1.00 45.22 107 SER A N 1
ATOM 874 C CA . SER A 1 107 ? -33.819 -38.935 41.732 1.00 45.22 107 SER A CA 1
ATOM 875 C C . SER A 1 107 ? -33.703 -40.361 42.263 1.00 45.22 107 SER A C 1
ATOM 877 O O . SER A 1 107 ? -34.723 -41.031 42.428 1.00 45.22 107 SER A O 1
ATOM 879 N N . SER A 1 108 ? -32.481 -40.804 42.551 1.00 43.97 108 SER A N 1
ATOM 880 C CA . SER A 1 108 ? -32.110 -41.733 43.632 1.00 43.97 108 SER A CA 1
ATOM 881 C C . SER A 1 108 ? -30.606 -41.642 43.850 1.00 43.97 108 SER A C 1
ATOM 883 O O . SER A 1 108 ? -29.880 -41.664 42.832 1.00 43.97 108 SER A O 1
#

Sequence (108 aa):
YFTVKEKRWVVFRREEDPTSVPVEWICWLNGQRKRAPTPEELAELEARRERVKLNVARLKKEEEERKAREGTGRKITSIGKVEGPDLTSFVRHFPADSKGITFSTASS

pLDDT: mean 78.2, std 18.41, range [37.44, 97.88]

Secondary structure (DSSP, 8-state):
---PPPP-----SSS--GGGS-HHHHHHHTTSSSSPPPHHHHHHHHHHHHHHHHHHHHHHHHHHHHHHHHTTT-------S---S-THHHHTTS-S------------

InterPro domains:
  IPR007763 NADH dehydrogenase [ubiquinone] 1 alpha subcomplex subunit 12 [PF05071] (5-51)
  IPR007763 NADH dehydrogenase [ubiquinone] 1 alpha subcomplex subunit 12 [PTHR12910] (6-100)

Foldseek 3Di:
DDDDDDADDDDDPDDPDPVPDDVQQVCVNVVVDPDRDDPVNVVVVVVVVVVVVVVVVVVVVVVVVVCVVCVVDPPPPPVPPDDDPPCVVVVVVDDPDDDDDDPDPDDD